Protein AF-A0A0L7LHA9-F1 (afdb_monomer_lite)

Structure (mmCIF, N/CA/C/O backbone):
data_AF-A0A0L7LHA9-F1
#
_entry.id   AF-A0A0L7LHA9-F1
#
loop_
_atom_site.group_PDB
_atom_site.id
_atom_site.type_symbol
_atom_site.label_atom_id
_atom_site.label_alt_id
_atom_site.label_comp_id
_atom_site.label_asym_id
_atom_site.label_entity_id
_atom_site.label_seq_id
_atom_site.pdbx_PDB_ins_code
_atom_site.Cartn_x
_atom_site.Cartn_y
_atom_site.Cartn_z
_atom_site.occupancy
_atom_site.B_iso_or_equiv
_atom_site.auth_seq_id
_atom_site.auth_comp_id
_atom_site.auth_asym_id
_atom_site.auth_atom_id
_atom_site.pdbx_PDB_model_num
ATOM 1 N N . THR A 1 1 ? -2.980 21.676 10.482 1.00 70.31 1 THR A N 1
ATOM 2 C CA . THR A 1 1 ? -2.379 20.400 10.026 1.00 70.31 1 THR A CA 1
ATOM 3 C C . THR A 1 1 ? -0.868 20.471 10.152 1.00 70.31 1 THR A C 1
ATOM 5 O O . THR A 1 1 ? -0.327 21.574 10.151 1.00 70.31 1 THR A O 1
ATOM 8 N N . VAL A 1 2 ? -0.169 19.332 10.214 1.00 76.69 2 VAL A N 1
ATOM 9 C CA . VAL A 1 2 ? 1.309 19.310 10.230 1.00 76.69 2 VAL A CA 1
ATOM 10 C C . VAL A 1 2 ? 1.905 20.124 9.068 1.00 76.69 2 VAL A C 1
ATOM 12 O O . VAL A 1 2 ? 2.871 20.861 9.246 1.00 76.69 2 VAL A O 1
ATOM 15 N N . ALA A 1 3 ? 1.264 20.086 7.895 1.00 74.56 3 ALA A N 1
ATOM 16 C CA . ALA A 1 3 ? 1.671 20.866 6.729 1.00 74.56 3 ALA A CA 1
ATOM 17 C C . ALA A 1 3 ? 1.607 22.391 6.951 1.00 74.56 3 ALA A C 1
ATOM 19 O O . ALA A 1 3 ? 2.454 23.115 6.436 1.00 74.56 3 ALA A O 1
ATOM 20 N N . GLU A 1 4 ? 0.629 22.899 7.703 1.00 79.62 4 GLU A N 1
ATOM 21 C CA . GLU A 1 4 ? 0.517 24.333 8.011 1.00 79.62 4 GLU A CA 1
ATOM 22 C C . GLU A 1 4 ? 1.562 24.784 9.031 1.00 79.62 4 GLU A C 1
ATOM 24 O O . GLU A 1 4 ? 2.158 25.842 8.847 1.00 79.62 4 GLU A O 1
ATOM 29 N N . ALA A 1 5 ? 1.832 23.968 10.053 1.00 79.25 5 ALA A N 1
ATOM 30 C CA . ALA A 1 5 ? 2.883 24.243 11.031 1.00 79.25 5 ALA A CA 1
ATOM 31 C C . ALA A 1 5 ? 4.264 24.307 10.353 1.00 79.25 5 ALA A C 1
ATOM 33 O O . ALA A 1 5 ? 5.008 25.270 10.538 1.00 79.25 5 ALA A O 1
ATOM 34 N N . LEU A 1 6 ? 4.557 23.355 9.455 1.00 78.31 6 LEU A N 1
ATOM 35 C CA . LEU A 1 6 ? 5.779 23.378 8.643 1.00 78.31 6 LEU A CA 1
ATOM 36 C C . LEU A 1 6 ? 5.864 24.623 7.751 1.00 78.31 6 LEU A C 1
ATOM 38 O O . LEU A 1 6 ? 6.922 25.244 7.674 1.00 78.31 6 LEU A O 1
ATOM 42 N N . LYS A 1 7 ? 4.759 25.024 7.103 1.00 82.75 7 LYS A N 1
ATOM 43 C CA . LYS A 1 7 ? 4.713 26.245 6.273 1.00 82.75 7 LYS A CA 1
ATOM 44 C C . LYS A 1 7 ? 4.999 27.518 7.074 1.00 82.75 7 LYS A C 1
ATOM 46 O O . LYS A 1 7 ? 5.525 28.469 6.506 1.00 82.75 7 LYS A O 1
ATOM 51 N N . ARG A 1 8 ? 4.668 27.538 8.367 1.00 86.69 8 ARG A N 1
ATOM 52 C CA . ARG A 1 8 ? 4.936 28.659 9.282 1.00 86.69 8 ARG A CA 1
ATOM 53 C C . ARG A 1 8 ? 6.321 28.595 9.941 1.00 86.69 8 ARG A C 1
ATOM 55 O O . ARG A 1 8 ? 6.641 29.466 10.741 1.00 86.69 8 ARG A O 1
ATOM 62 N N . GLY A 1 9 ? 7.146 27.595 9.611 1.00 79.56 9 GLY A N 1
ATOM 63 C CA . GLY A 1 9 ? 8.455 27.388 10.241 1.00 79.56 9 GLY A CA 1
ATOM 64 C C . GLY A 1 9 ? 8.363 26.938 11.702 1.00 79.56 9 GLY A C 1
ATOM 65 O O . GLY A 1 9 ? 9.347 27.011 12.436 1.00 79.56 9 GLY A O 1
ATOM 66 N N . GLU A 1 10 ? 7.185 26.489 12.139 1.00 84.88 10 GLU A N 1
ATOM 67 C CA . GLU A 1 10 ? 6.964 26.011 13.498 1.00 84.88 10 GLU A CA 1
ATOM 68 C C . GLU A 1 10 ? 7.615 24.637 13.681 1.00 84.88 10 GLU A C 1
ATOM 70 O O . GLU A 1 10 ? 7.633 23.788 12.784 1.00 84.88 10 GLU A O 1
ATOM 75 N N . ARG A 1 11 ? 8.141 24.397 14.884 1.00 77.12 11 ARG A N 1
ATOM 76 C CA . ARG A 1 11 ? 8.678 23.088 15.246 1.00 77.12 11 ARG A CA 1
ATOM 77 C C . ARG A 1 11 ? 7.519 22.105 15.414 1.00 77.12 11 ARG A C 1
ATOM 79 O O . ARG A 1 11 ? 6.712 22.250 16.325 1.00 77.12 11 ARG A O 1
ATOM 86 N N . VAL A 1 12 ? 7.470 21.089 14.561 1.00 79.19 12 VAL A N 1
ATOM 87 C CA . VAL A 1 12 ? 6.485 20.005 14.651 1.00 79.19 12 VAL A CA 1
ATOM 88 C C . VAL A 1 12 ? 6.955 18.981 15.681 1.00 79.19 12 VAL A C 1
ATOM 90 O O . VAL A 1 12 ? 8.079 18.482 15.594 1.00 79.19 12 VAL A O 1
ATOM 93 N N . GLN A 1 13 ? 6.109 18.678 16.663 1.00 79.75 13 GLN A N 1
ATOM 94 C CA . GLN A 1 13 ? 6.332 17.563 17.583 1.00 79.75 13 GLN A CA 1
ATOM 95 C C . GLN A 1 13 ? 5.783 16.265 16.987 1.00 79.75 13 GLN A C 1
ATOM 97 O O . GLN A 1 13 ? 4.857 16.289 16.181 1.00 79.75 13 GLN A O 1
ATOM 102 N N . ALA A 1 14 ? 6.372 15.132 17.371 1.00 81.06 14 ALA A N 1
ATOM 103 C CA . ALA A 1 14 ? 5.857 13.830 16.974 1.00 81.06 14 ALA A CA 1
ATOM 104 C C . ALA A 1 14 ? 4.455 13.619 17.568 1.00 81.06 14 ALA A C 1
ATOM 106 O O . ALA A 1 14 ? 4.251 13.823 18.763 1.00 81.06 14 ALA A O 1
ATOM 107 N N . GLU A 1 15 ? 3.510 13.208 16.728 1.00 84.38 15 GLU A N 1
ATOM 108 C CA . GLU A 1 15 ? 2.148 12.866 17.135 1.00 84.38 15 GLU A CA 1
ATOM 109 C C . GLU A 1 15 ? 2.048 11.354 17.389 1.00 84.38 15 GLU A C 1
ATOM 111 O O . GLU A 1 15 ? 2.655 10.554 16.674 1.00 84.38 15 GLU A O 1
ATOM 116 N N . SER A 1 16 ? 1.284 10.967 18.412 1.00 85.69 16 SER A N 1
ATOM 117 C CA . SER A 1 16 ? 0.964 9.570 18.718 1.00 85.69 16 SER A CA 1
ATOM 118 C C . SER A 1 16 ? -0.508 9.317 18.435 1.00 85.69 16 SER A C 1
ATOM 120 O O . SER A 1 16 ? -1.353 10.156 18.742 1.00 85.69 16 SER A O 1
ATOM 122 N N . PHE A 1 17 ? -0.808 8.148 17.879 1.00 87.06 17 PHE A N 1
ATOM 123 C CA . PHE A 1 17 ? -2.166 7.729 17.560 1.00 87.06 17 PHE A CA 1
ATOM 124 C C . PHE A 1 17 ? -2.446 6.380 18.215 1.00 87.06 17 PHE A C 1
ATOM 126 O O . PHE A 1 17 ? -1.720 5.416 17.976 1.00 87.06 17 PHE A O 1
ATOM 133 N N . ASP A 1 18 ? -3.521 6.305 18.998 1.00 85.06 18 ASP A N 1
ATOM 134 C CA . ASP A 1 18 ? -3.868 5.092 19.751 1.00 85.06 18 ASP A CA 1
ATOM 135 C C . ASP A 1 18 ? -4.389 3.965 18.848 1.00 85.06 18 ASP A C 1
ATOM 137 O O . ASP A 1 18 ? -4.222 2.782 19.142 1.00 85.06 18 ASP A O 1
ATOM 141 N N . CYS A 1 19 ? -5.029 4.321 17.732 1.00 85.00 19 CYS A N 1
ATOM 142 C CA . CYS A 1 19 ? -5.591 3.365 16.790 1.00 85.00 19 CYS A CA 1
ATOM 143 C C . CYS A 1 19 ? -5.347 3.825 15.353 1.00 85.00 19 CYS A C 1
ATOM 145 O O . CYS A 1 19 ? -5.851 4.862 14.926 1.00 85.00 19 CYS A O 1
ATOM 147 N N . VAL A 1 20 ? -4.581 3.033 14.602 1.00 86.81 20 VAL A N 1
ATOM 148 C CA . VAL A 1 20 ? -4.298 3.267 13.182 1.00 86.81 20 VAL A CA 1
ATOM 149 C C . VAL A 1 20 ? -4.386 1.961 12.405 1.00 86.81 20 VAL A C 1
ATOM 151 O O . VAL A 1 20 ? -4.026 0.897 12.909 1.00 86.81 20 VAL A O 1
ATOM 154 N N . THR A 1 21 ? -4.841 2.046 11.157 1.00 87.88 21 THR A N 1
ATOM 155 C CA . THR A 1 21 ? -4.741 0.954 10.182 1.00 87.88 21 THR A CA 1
ATOM 156 C C . THR A 1 21 ? -3.780 1.386 9.087 1.00 87.88 21 THR A C 1
ATOM 158 O O . THR A 1 21 ? -3.930 2.468 8.526 1.00 87.88 21 THR A O 1
ATOM 161 N N . ILE A 1 22 ? -2.785 0.549 8.800 1.00 88.50 22 ILE A N 1
ATOM 162 C CA . ILE A 1 22 ? -1.761 0.813 7.787 1.00 88.50 22 ILE A CA 1
ATOM 163 C C . ILE A 1 22 ? -1.940 -0.186 6.652 1.00 88.50 22 ILE A C 1
ATOM 165 O O . ILE A 1 22 ? -2.100 -1.382 6.895 1.00 88.50 22 ILE A O 1
ATOM 169 N N . TYR A 1 23 ? -1.893 0.316 5.422 1.00 88.31 23 TYR A N 1
ATOM 170 C CA . TYR A 1 23 ? -1.950 -0.481 4.205 1.00 88.31 23 TYR A CA 1
ATOM 171 C C . TYR A 1 23 ? -0.653 -0.299 3.415 1.00 88.31 23 TYR A C 1
ATOM 173 O O . TYR A 1 23 ? -0.287 0.827 3.078 1.00 88.31 23 TYR A O 1
ATOM 181 N N . PHE A 1 24 ? 0.025 -1.410 3.130 1.00 88.88 24 PHE A N 1
ATOM 182 C CA . PHE A 1 24 ? 1.154 -1.468 2.207 1.00 88.88 24 PHE A CA 1
ATOM 183 C C . PHE A 1 24 ? 0.767 -2.289 0.977 1.00 88.88 24 PHE A C 1
ATOM 185 O O . PHE A 1 24 ? 0.036 -3.275 1.081 1.00 88.88 24 PHE A O 1
ATOM 192 N N . SER A 1 25 ? 1.278 -1.874 -0.177 1.00 88.69 25 SER A N 1
ATOM 193 C CA . SER A 1 25 ? 1.071 -2.534 -1.462 1.00 88.69 25 SER A CA 1
ATOM 194 C C . SER A 1 25 ? 2.350 -2.475 -2.285 1.00 88.69 25 SER A C 1
ATOM 196 O O . SER A 1 25 ? 2.958 -1.407 -2.366 1.00 88.69 25 SER A O 1
ATOM 198 N N . ASP A 1 26 ? 2.687 -3.578 -2.945 1.00 89.75 26 ASP A N 1
ATOM 199 C CA . ASP A 1 26 ? 3.778 -3.657 -3.915 1.00 89.75 26 ASP A CA 1
ATOM 200 C C . ASP A 1 26 ? 3.269 -4.108 -5.291 1.00 89.75 26 ASP A C 1
ATOM 202 O O . ASP A 1 26 ? 2.234 -4.775 -5.422 1.00 89.75 26 ASP A O 1
ATOM 206 N N . ILE A 1 27 ? 3.999 -3.719 -6.335 1.00 89.25 27 ILE A N 1
ATOM 207 C CA . ILE A 1 27 ? 3.718 -4.086 -7.719 1.00 89.25 27 ILE A CA 1
ATOM 208 C C . ILE A 1 27 ? 4.527 -5.341 -8.048 1.00 89.25 27 ILE A C 1
ATOM 210 O O . ILE A 1 27 ? 5.719 -5.292 -8.364 1.00 89.25 27 ILE A O 1
ATOM 214 N N . VAL A 1 28 ? 3.845 -6.486 -8.039 1.00 89.75 28 VAL A N 1
ATOM 215 C CA . VAL A 1 28 ? 4.459 -7.778 -8.365 1.00 89.75 28 VAL A CA 1
ATOM 216 C C . VAL A 1 28 ? 5.118 -7.724 -9.746 1.00 89.75 28 VAL A C 1
ATOM 218 O O . VAL A 1 28 ? 4.465 -7.497 -10.763 1.00 89.75 28 VAL A O 1
ATOM 221 N N . GLY A 1 29 ? 6.428 -7.973 -9.786 1.00 90.12 29 GLY A N 1
ATOM 222 C CA . GLY A 1 29 ? 7.198 -8.008 -11.030 1.00 90.12 29 GLY A CA 1
ATOM 223 C C . GLY A 1 29 ? 7.639 -6.640 -11.555 1.00 90.12 29 GLY A C 1
ATOM 224 O O . GLY A 1 29 ? 8.127 -6.574 -12.687 1.00 90.12 29 GLY A O 1
ATOM 225 N N . PHE A 1 30 ? 7.539 -5.572 -10.756 1.00 92.50 30 PHE A N 1
ATOM 226 C CA . PHE A 1 30 ? 7.977 -4.229 -11.150 1.00 92.50 30 PHE A CA 1
ATOM 227 C C . PHE A 1 30 ? 9.413 -4.191 -11.687 1.00 92.50 30 PHE A C 1
ATOM 229 O O . PHE A 1 30 ? 9.662 -3.556 -12.705 1.00 92.50 30 PHE A O 1
ATOM 236 N N . THR A 1 31 ? 10.352 -4.939 -11.095 1.00 92.31 31 THR A N 1
ATOM 237 C CA . THR A 1 31 ? 11.737 -5.029 -11.596 1.00 92.31 31 THR A CA 1
ATOM 238 C C . THR A 1 31 ? 11.803 -5.501 -13.049 1.00 92.31 31 THR A C 1
ATOM 240 O O . THR A 1 31 ? 12.564 -4.959 -13.846 1.00 92.31 31 THR A O 1
ATOM 243 N N . LYS A 1 32 ? 10.986 -6.494 -13.420 1.00 92.50 32 LYS A N 1
ATOM 244 C CA . LYS A 1 32 ? 10.929 -7.011 -14.793 1.00 92.50 32 LYS A CA 1
ATOM 245 C C . LYS A 1 32 ? 10.263 -6.006 -15.730 1.00 92.50 32 LYS A C 1
ATOM 247 O O . LYS A 1 32 ? 10.730 -5.821 -16.852 1.00 92.50 32 LYS A O 1
ATOM 252 N N . LEU A 1 33 ? 9.197 -5.354 -15.270 1.00 92.50 33 LEU A N 1
ATOM 253 C CA . LEU A 1 33 ? 8.524 -4.291 -16.014 1.00 92.50 33 LEU A CA 1
ATOM 254 C C . LEU A 1 33 ? 9.504 -3.147 -16.304 1.00 92.50 33 LEU A C 1
ATOM 256 O O . LEU A 1 33 ? 9.670 -2.765 -17.457 1.00 92.50 33 LEU A O 1
ATOM 260 N N . ALA A 1 34 ? 10.238 -2.679 -15.298 1.00 94.19 34 ALA A N 1
ATOM 261 C CA . ALA A 1 34 ? 11.232 -1.623 -15.449 1.00 94.19 34 ALA A CA 1
ATOM 262 C C . ALA A 1 34 ? 12.407 -2.029 -16.354 1.00 94.19 34 ALA A C 1
ATOM 264 O O . ALA A 1 34 ? 12.898 -1.208 -17.119 1.00 94.19 34 ALA A O 1
ATOM 265 N N . ALA A 1 35 ? 12.831 -3.295 -16.318 1.00 95.38 35 ALA A N 1
ATOM 266 C CA . ALA A 1 35 ? 13.911 -3.796 -17.170 1.00 95.38 35 ALA A CA 1
ATOM 267 C C . ALA A 1 35 ? 13.521 -3.946 -18.654 1.00 95.38 35 ALA A C 1
ATOM 269 O O . ALA A 1 35 ? 14.399 -4.038 -19.507 1.00 95.38 35 ALA A O 1
ATOM 270 N N . THR A 1 36 ? 12.223 -4.013 -18.965 1.00 96.06 36 THR A N 1
ATOM 271 C CA . THR A 1 36 ? 11.712 -4.262 -20.327 1.00 96.06 36 THR A CA 1
ATOM 272 C C . THR A 1 36 ? 11.104 -3.028 -20.995 1.00 96.06 36 THR A C 1
ATOM 274 O O . THR A 1 36 ? 10.784 -3.086 -22.179 1.00 96.06 36 THR A O 1
ATOM 277 N N . ASN A 1 37 ? 10.968 -1.916 -20.269 1.00 94.88 37 ASN A N 1
ATOM 278 C CA . ASN A 1 37 ? 10.359 -0.677 -20.751 1.00 94.88 37 ASN A CA 1
ATOM 279 C C . ASN A 1 37 ? 11.346 0.490 -20.676 1.00 94.88 37 ASN A C 1
ATOM 281 O O . ASN A 1 37 ? 12.291 0.484 -19.886 1.00 94.88 37 ASN A O 1
ATOM 285 N N . THR A 1 38 ? 11.115 1.522 -21.485 1.00 97.06 38 THR A N 1
ATOM 286 C CA . THR A 1 38 ? 11.896 2.761 -21.374 1.00 97.06 38 THR A CA 1
ATOM 287 C C . THR A 1 38 ? 11.547 3.505 -20.080 1.00 97.06 38 THR A C 1
ATOM 289 O O . THR A 1 38 ? 10.415 3.401 -19.602 1.00 97.06 38 THR A O 1
ATOM 292 N N . PRO A 1 39 ? 12.464 4.317 -19.520 1.00 96.00 39 PRO A N 1
ATOM 293 C CA . PRO A 1 39 ? 12.182 5.085 -18.307 1.00 96.00 39 PRO A CA 1
ATOM 294 C C . PRO A 1 39 ? 10.909 5.937 -18.392 1.00 96.00 39 PRO A C 1
ATOM 296 O O . PRO A 1 39 ? 10.172 6.018 -17.416 1.00 96.00 39 PRO A O 1
ATOM 299 N N . MET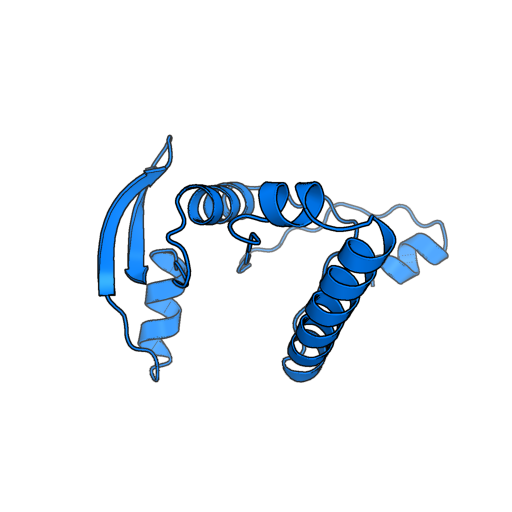 A 1 40 ? 10.615 6.529 -19.555 1.00 95.56 40 MET A N 1
ATOM 300 C CA . MET A 1 40 ? 9.398 7.329 -19.749 1.00 95.56 40 MET A CA 1
ATOM 301 C C . MET A 1 40 ? 8.128 6.480 -19.699 1.00 95.56 40 MET A C 1
ATOM 303 O O . MET A 1 40 ? 7.195 6.845 -18.996 1.00 95.56 40 MET A O 1
ATOM 307 N N . GLN A 1 41 ? 8.122 5.306 -20.332 1.00 96.00 41 GLN A N 1
ATOM 308 C CA . GLN A 1 41 ? 6.984 4.381 -20.256 1.00 96.00 41 GLN A CA 1
ATOM 309 C C . GLN A 1 41 ? 6.745 3.882 -18.827 1.00 96.00 41 GLN A C 1
ATOM 311 O O . GLN A 1 41 ? 5.604 3.771 -18.391 1.00 96.00 41 GLN A O 1
ATOM 316 N N . VAL A 1 42 ? 7.811 3.606 -18.066 1.00 95.25 42 VAL A N 1
ATOM 317 C CA . VAL A 1 42 ? 7.681 3.230 -16.647 1.00 95.25 42 VAL A CA 1
ATOM 318 C C . VAL A 1 42 ? 7.055 4.371 -15.843 1.00 95.25 42 VAL A C 1
ATOM 320 O O . VAL A 1 42 ? 6.181 4.122 -15.015 1.00 95.25 42 VAL A O 1
ATOM 323 N N . VAL A 1 43 ? 7.476 5.615 -16.091 1.00 93.94 43 VAL A N 1
ATOM 324 C CA . VAL A 1 43 ? 6.906 6.802 -15.436 1.00 93.94 43 VAL A CA 1
ATOM 325 C C . VAL A 1 43 ? 5.429 6.970 -15.782 1.00 93.94 43 VAL A C 1
ATOM 327 O O . VAL A 1 43 ? 4.642 7.213 -14.874 1.00 93.94 43 VAL A O 1
ATOM 330 N N . GLU A 1 44 ? 5.039 6.797 -17.044 1.00 93.81 44 GLU A N 1
ATOM 331 C CA . GLU A 1 44 ? 3.634 6.858 -17.472 1.00 93.81 44 GLU A CA 1
ATOM 332 C C . GLU A 1 44 ? 2.784 5.796 -16.761 1.00 93.81 44 GLU A C 1
ATOM 334 O O . GLU A 1 44 ? 1.786 6.136 -16.130 1.00 93.81 44 GLU A O 1
ATOM 339 N N . ILE A 1 45 ? 3.238 4.536 -16.744 1.00 92.12 45 ILE A N 1
ATOM 340 C CA . ILE A 1 45 ? 2.544 3.433 -16.055 1.00 92.12 45 ILE A CA 1
ATOM 341 C C . ILE A 1 45 ? 2.353 3.741 -14.566 1.00 92.12 45 ILE A C 1
ATOM 343 O O . ILE A 1 45 ? 1.271 3.534 -14.011 1.00 92.12 45 ILE A O 1
ATOM 347 N N . LEU A 1 46 ? 3.406 4.224 -13.900 1.00 92.88 46 LEU A N 1
ATOM 348 C CA . LEU A 1 46 ? 3.326 4.589 -12.488 1.00 92.88 46 LEU A CA 1
ATOM 349 C C . LEU A 1 46 ? 2.393 5.779 -12.272 1.00 92.88 46 LEU A C 1
ATOM 351 O O . LEU A 1 46 ? 1.611 5.768 -11.324 1.00 92.88 46 LEU A O 1
ATOM 355 N N . ASN A 1 47 ? 2.457 6.792 -13.133 1.00 92.19 47 ASN A N 1
ATOM 356 C CA . ASN A 1 47 ? 1.614 7.972 -13.022 1.00 92.19 47 ASN A CA 1
ATOM 357 C C . ASN A 1 47 ? 0.131 7.609 -13.155 1.00 92.19 47 ASN A C 1
ATOM 359 O O . ASN A 1 47 ? -0.673 8.048 -12.332 1.00 92.19 47 ASN A O 1
ATOM 363 N N . ASP A 1 48 ? -0.223 6.755 -14.113 1.00 92.75 48 ASP A N 1
ATOM 364 C CA . ASP A 1 48 ? -1.598 6.290 -14.313 1.00 92.75 48 ASP A CA 1
ATOM 365 C C . ASP A 1 48 ? -2.100 5.478 -13.112 1.00 92.75 48 ASP A C 1
ATOM 367 O O . ASP A 1 48 ? -3.199 5.718 -12.598 1.00 92.75 48 ASP A O 1
ATOM 371 N N . LEU A 1 49 ? -1.265 4.564 -12.604 1.00 90.88 49 LEU A N 1
ATOM 372 C CA . LEU A 1 49 ? -1.574 3.774 -11.415 1.00 90.88 49 LEU A CA 1
ATOM 373 C C . LEU A 1 49 ? -1.807 4.668 -10.190 1.00 90.88 49 LEU A C 1
ATOM 375 O O . LEU A 1 49 ? -2.836 4.551 -9.523 1.00 90.88 49 LEU A O 1
ATOM 379 N N . TYR A 1 50 ? -0.868 5.567 -9.889 1.00 89.38 50 TYR A N 1
ATOM 380 C CA . TYR A 1 50 ? -0.984 6.446 -8.727 1.00 89.38 50 TYR A CA 1
ATOM 381 C C . TYR A 1 50 ? -2.128 7.447 -8.870 1.00 89.38 50 TYR A C 1
ATOM 383 O O . TYR A 1 50 ? -2.764 7.752 -7.867 1.00 89.38 50 TYR A O 1
ATOM 391 N N . THR A 1 51 ? -2.442 7.900 -10.084 1.00 91.00 51 THR A N 1
ATOM 392 C CA . THR A 1 51 ? -3.604 8.762 -10.342 1.00 91.00 51 THR A CA 1
ATOM 393 C C . THR A 1 51 ? -4.910 8.033 -10.029 1.00 91.00 51 THR A C 1
ATOM 395 O O . THR A 1 51 ? -5.785 8.589 -9.363 1.00 91.00 51 THR A O 1
ATOM 398 N N . CYS A 1 52 ? -5.034 6.765 -10.436 1.00 89.44 52 CYS A N 1
ATOM 399 C CA . CYS A 1 52 ? -6.179 5.928 -10.075 1.00 89.44 52 CYS A CA 1
ATOM 400 C C . CYS A 1 52 ? -6.290 5.749 -8.549 1.00 89.44 52 CYS A C 1
ATOM 402 O O . CYS A 1 52 ? -7.357 5.964 -7.968 1.00 89.44 52 CYS A O 1
ATOM 404 N N . CYS A 1 53 ? -5.178 5.436 -7.878 1.00 87.75 53 CYS A N 1
ATOM 405 C CA . CYS A 1 53 ? -5.136 5.339 -6.419 1.00 87.75 53 CYS A CA 1
ATOM 406 C C . CYS A 1 53 ? -5.539 6.656 -5.741 1.00 87.75 53 CYS A C 1
ATOM 408 O O . CYS A 1 53 ? -6.326 6.640 -4.798 1.00 87.75 53 CYS A O 1
ATOM 410 N N . ASP A 1 54 ? -5.048 7.794 -6.228 1.00 87.62 54 ASP A N 1
ATOM 411 C CA . ASP A 1 54 ? -5.341 9.113 -5.661 1.00 87.62 54 ASP A CA 1
ATOM 412 C C . ASP A 1 54 ? -6.827 9.469 -5.790 1.00 87.62 54 ASP A C 1
ATOM 414 O O . ASP A 1 54 ? -7.404 10.036 -4.858 1.00 87.62 54 ASP A O 1
ATOM 418 N N . ALA A 1 55 ? -7.481 9.059 -6.881 1.00 89.06 55 ALA A N 1
ATOM 419 C CA . ALA A 1 55 ? -8.927 9.199 -7.037 1.00 89.06 55 ALA A CA 1
ATOM 420 C C . ALA A 1 55 ? -9.707 8.390 -5.983 1.00 89.06 55 ALA A C 1
ATOM 422 O O . ALA A 1 55 ? -10.640 8.912 -5.370 1.00 89.06 55 ALA A O 1
ATOM 423 N N . ILE A 1 56 ? -9.299 7.144 -5.722 1.00 88.00 56 ILE A N 1
ATOM 424 C CA . ILE A 1 56 ? -9.916 6.281 -4.699 1.00 88.00 56 ILE A CA 1
ATOM 425 C C . ILE A 1 56 ? -9.697 6.862 -3.296 1.00 88.00 56 ILE A C 1
ATOM 427 O O . ILE A 1 56 ? -10.636 6.959 -2.506 1.00 88.00 56 ILE A O 1
ATOM 431 N N . ILE A 1 57 ? -8.466 7.273 -2.992 1.00 86.50 57 ILE A N 1
ATOM 432 C CA . ILE A 1 57 ? -8.083 7.864 -1.703 1.00 86.50 57 ILE A CA 1
ATOM 433 C C . ILE A 1 57 ? -8.906 9.127 -1.427 1.00 86.50 57 ILE A C 1
ATOM 435 O O . ILE A 1 57 ? -9.450 9.273 -0.331 1.00 86.50 57 ILE A O 1
ATOM 439 N N . SER A 1 58 ? -9.042 9.997 -2.432 1.00 85.69 58 SER A N 1
ATOM 440 C CA . SER A 1 58 ? -9.862 11.209 -2.361 1.00 85.69 58 SER A CA 1
ATOM 441 C C . SER A 1 58 ? -11.336 10.883 -2.101 1.00 85.69 58 SER A C 1
ATOM 443 O O . SER A 1 58 ? -11.951 11.469 -1.211 1.00 85.69 58 SER A O 1
ATOM 445 N N . TYR A 1 59 ? -11.890 9.895 -2.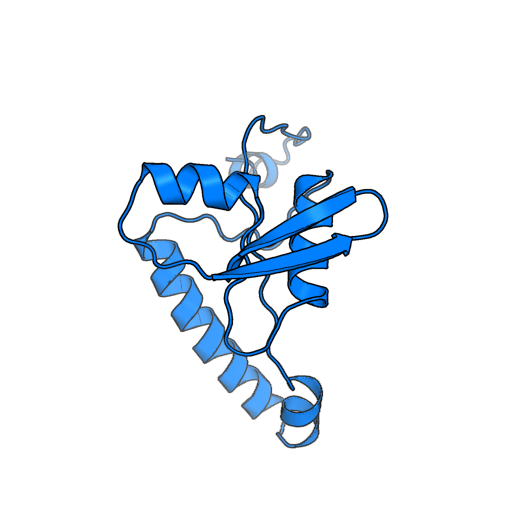812 1.00 86.94 59 TYR A N 1
ATOM 446 C CA . TYR A 1 59 ? -13.290 9.493 -2.662 1.00 86.94 59 TYR A CA 1
ATOM 447 C C . TYR A 1 59 ? -13.617 8.959 -1.257 1.00 86.94 59 TYR A C 1
ATOM 449 O O . TYR A 1 59 ? -14.652 9.306 -0.691 1.00 86.94 59 TYR A O 1
ATOM 457 N N . TYR A 1 60 ? -12.733 8.147 -0.670 1.00 84.81 60 TYR A N 1
ATOM 458 C CA . TYR A 1 60 ? -12.942 7.558 0.661 1.00 84.81 60 TYR A CA 1
ATOM 459 C C . TYR A 1 60 ? -12.384 8.404 1.818 1.00 84.81 60 TYR A C 1
ATOM 461 O O . TYR A 1 60 ? -12.386 7.942 2.959 1.00 84.81 60 TYR A O 1
ATOM 469 N N . ASN A 1 61 ? -11.910 9.628 1.549 1.00 79.19 61 ASN A N 1
ATOM 470 C CA . ASN A 1 61 ? -11.278 10.512 2.536 1.00 79.19 61 ASN A CA 1
ATOM 471 C C . ASN A 1 61 ? -10.148 9.818 3.331 1.00 79.19 61 ASN A C 1
ATOM 473 O O . ASN A 1 61 ? -9.988 10.008 4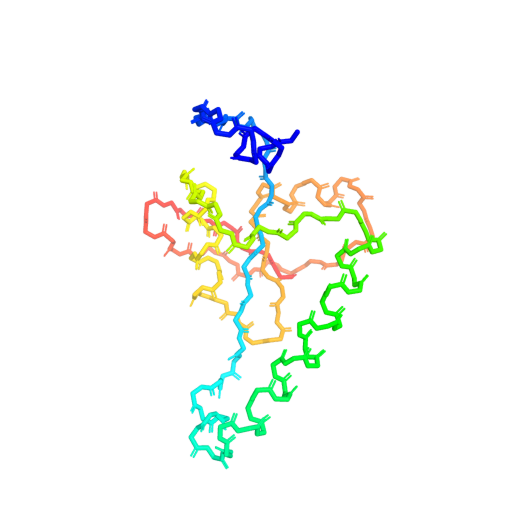.539 1.00 79.19 61 ASN A O 1
ATOM 477 N N . VAL A 1 62 ? -9.376 8.971 2.646 1.00 79.19 62 VAL A N 1
ATOM 478 C CA . VAL A 1 62 ? -8.197 8.304 3.211 1.00 79.19 62 VAL A CA 1
ATOM 479 C C . VAL A 1 62 ? -6.999 9.243 3.068 1.00 79.19 62 VAL A C 1
ATOM 481 O O . VAL A 1 62 ? -6.909 10.025 2.126 1.00 79.19 62 VAL A O 1
ATOM 484 N N . TYR A 1 63 ? -6.054 9.193 4.004 1.00 71.81 63 TYR A N 1
ATOM 485 C CA . TYR A 1 63 ? -4.878 10.057 3.955 1.00 71.81 63 TYR A CA 1
ATOM 486 C C . TYR A 1 63 ? -3.691 9.359 3.267 1.00 71.81 63 TYR A C 1
ATOM 488 O O . TYR A 1 63 ? -3.193 8.344 3.752 1.00 71.81 63 TYR A O 1
ATOM 496 N N . LYS A 1 64 ? -3.181 9.934 2.167 1.00 72.19 64 LYS A N 1
ATOM 497 C CA . LYS A 1 64 ? -1.896 9.550 1.548 1.00 72.19 64 LYS A CA 1
ATOM 498 C C . LYS A 1 64 ? -0.760 10.302 2.247 1.00 72.19 64 LYS A C 1
ATOM 500 O O . LYS A 1 64 ? -0.743 11.529 2.216 1.00 72.19 64 LYS A O 1
ATOM 505 N N . MET A 1 65 ? 0.197 9.600 2.866 1.00 66.06 65 MET A N 1
ATOM 506 C CA . MET A 1 65 ? 1.355 10.210 3.551 1.00 66.06 65 MET A CA 1
ATOM 507 C C . MET A 1 65 ? 2.597 10.240 2.647 1.00 66.06 65 MET A C 1
ATOM 509 O O . MET A 1 65 ? 3.329 9.257 2.610 1.00 66.06 65 MET A O 1
ATOM 513 N N . PRO A 1 66 ? 2.912 11.345 1.946 1.00 56.69 66 PRO A N 1
ATOM 514 C CA . PRO A 1 66 ? 4.053 11.339 1.037 1.00 56.69 66 PRO A CA 1
ATOM 515 C C . PRO A 1 66 ? 5.420 11.414 1.738 1.00 56.69 66 PRO A C 1
ATOM 517 O O . PRO A 1 66 ? 6.409 11.063 1.105 1.00 56.69 66 PRO A O 1
ATOM 520 N N . ARG A 1 67 ? 5.528 11.904 2.990 1.00 60.16 67 ARG A N 1
ATOM 521 C CA . ARG A 1 67 ? 6.837 12.262 3.597 1.00 60.16 67 ARG A CA 1
ATOM 522 C C . ARG A 1 67 ? 6.939 12.195 5.136 1.00 60.16 67 ARG A C 1
ATOM 524 O O . ARG A 1 67 ? 7.832 12.819 5.700 1.00 60.16 67 ARG A O 1
ATOM 531 N N . TYR A 1 68 ? 6.060 11.474 5.831 1.00 65.69 68 TYR A N 1
ATOM 532 C CA . TYR A 1 68 ? 6.162 11.325 7.291 1.00 65.69 68 TYR A CA 1
ATOM 533 C C . TYR A 1 68 ? 6.767 9.973 7.657 1.00 65.69 68 TYR A C 1
ATOM 535 O O . TYR A 1 68 ? 6.333 8.940 7.150 1.00 65.69 68 TYR A O 1
ATOM 543 N N . CYS A 1 69 ? 7.756 9.977 8.548 1.00 73.19 69 CYS A N 1
ATOM 544 C CA . CYS A 1 69 ? 8.287 8.746 9.115 1.00 73.19 69 CYS A CA 1
ATOM 545 C C . CYS A 1 69 ? 7.307 8.231 10.174 1.00 73.19 69 CYS A C 1
ATOM 547 O O . CYS A 1 69 ? 7.216 8.797 11.263 1.00 73.19 69 CYS A O 1
ATOM 549 N N . LEU A 1 70 ? 6.563 7.176 9.843 1.00 78.69 70 LEU A N 1
ATOM 550 C CA . LEU A 1 70 ? 5.768 6.434 10.815 1.00 78.69 70 LEU A CA 1
ATOM 551 C C . LEU A 1 70 ? 6.662 5.401 11.499 1.00 78.69 70 LEU A C 1
ATOM 553 O O . LEU A 1 70 ? 7.404 4.674 10.839 1.00 78.69 70 LEU A O 1
ATOM 557 N N . PHE A 1 71 ? 6.556 5.312 12.819 1.00 82.31 71 PHE A N 1
ATOM 558 C CA . PHE A 1 71 ? 7.275 4.333 13.625 1.00 82.31 71 PHE A CA 1
ATOM 559 C C . PHE A 1 71 ? 6.285 3.569 14.498 1.00 82.31 71 PHE A C 1
ATOM 561 O O . PHE A 1 71 ? 5.267 4.118 14.915 1.00 82.31 71 PHE A O 1
ATOM 568 N N . GLY A 1 72 ? 6.594 2.306 14.778 1.00 84.88 72 GLY A N 1
ATOM 569 C CA . GLY A 1 72 ? 5.817 1.471 15.688 1.00 84.88 72 GLY A CA 1
ATOM 570 C C . GLY A 1 72 ? 5.504 0.089 15.128 1.00 84.88 72 GLY A C 1
ATOM 571 O O . GLY A 1 72 ? 5.713 -0.206 13.947 1.00 84.88 72 GLY A O 1
ATOM 572 N N . ASP A 1 73 ? 4.972 -0.765 15.996 1.00 86.19 73 ASP A N 1
ATOM 573 C CA . ASP A 1 73 ? 4.742 -2.179 15.691 1.00 86.19 73 ASP A CA 1
ATOM 574 C C . ASP A 1 73 ? 3.691 -2.391 14.603 1.00 86.19 73 ASP A C 1
ATOM 576 O O . ASP A 1 73 ? 3.806 -3.324 13.807 1.00 86.19 73 ASP A O 1
ATOM 580 N N . THR A 1 74 ? 2.713 -1.488 14.489 1.00 87.25 74 THR A N 1
ATOM 581 C CA . THR A 1 74 ? 1.714 -1.528 13.413 1.00 87.25 74 THR A CA 1
ATOM 582 C C . THR A 1 74 ? 2.357 -1.337 12.038 1.00 87.25 74 THR A C 1
ATOM 584 O O . THR A 1 74 ? 2.002 -2.050 11.099 1.00 87.25 74 THR A O 1
ATOM 587 N N . VAL A 1 75 ? 3.343 -0.436 11.916 1.00 88.12 75 VAL A N 1
ATOM 588 C CA . VAL A 1 75 ? 4.093 -0.209 10.664 1.00 88.12 75 VAL A CA 1
ATOM 589 C C . VAL A 1 75 ? 4.889 -1.463 10.313 1.00 88.12 75 VAL A C 1
ATOM 591 O O . VAL A 1 75 ? 4.799 -1.966 9.194 1.00 88.12 75 VAL A O 1
ATOM 594 N N . ASN A 1 76 ? 5.613 -2.008 11.294 1.00 86.56 76 ASN A N 1
ATOM 595 C CA . ASN A 1 76 ? 6.420 -3.217 11.129 1.00 86.56 76 ASN A CA 1
ATOM 596 C C . ASN A 1 76 ? 5.568 -4.431 10.741 1.00 86.56 76 ASN A C 1
ATOM 598 O O . ASN A 1 76 ? 5.965 -5.223 9.887 1.00 86.56 76 ASN A O 1
ATOM 602 N N . THR A 1 77 ? 4.393 -4.576 11.350 1.00 85.44 77 THR A N 1
ATOM 603 C CA . THR A 1 77 ? 3.445 -5.651 11.043 1.00 85.44 77 THR A CA 1
ATOM 604 C C . THR A 1 77 ? 2.933 -5.529 9.614 1.00 85.44 77 THR A C 1
ATOM 606 O O . THR A 1 77 ? 3.001 -6.499 8.859 1.00 85.44 77 THR A O 1
ATOM 609 N N . ALA A 1 78 ? 2.481 -4.337 9.215 1.00 87.12 78 ALA A N 1
ATOM 610 C CA . ALA A 1 78 ? 1.950 -4.103 7.878 1.00 87.12 78 ALA A CA 1
ATOM 611 C C . ALA A 1 78 ? 3.018 -4.326 6.790 1.00 87.12 78 ALA A C 1
ATOM 613 O O . ALA A 1 78 ? 2.746 -5.008 5.804 1.00 87.12 78 ALA A O 1
ATOM 614 N N . ALA A 1 79 ? 4.248 -3.836 6.991 1.00 87.12 79 ALA A N 1
ATOM 615 C CA . ALA A 1 79 ? 5.346 -4.027 6.038 1.00 87.12 79 ALA A CA 1
ATOM 616 C C . ALA A 1 79 ? 5.695 -5.512 5.839 1.00 87.12 79 ALA A C 1
ATOM 618 O O . ALA A 1 79 ? 6.038 -5.954 4.749 1.00 87.12 79 ALA A O 1
ATOM 619 N N . ARG A 1 80 ? 5.582 -6.327 6.891 1.00 84.56 80 ARG A N 1
ATOM 620 C CA . ARG A 1 80 ? 5.861 -7.768 6.795 1.00 84.56 80 ARG A CA 1
ATOM 621 C C . ARG A 1 80 ? 4.707 -8.572 6.213 1.00 84.56 80 ARG A C 1
ATOM 623 O O . ARG A 1 80 ? 4.916 -9.623 5.608 1.00 84.56 80 ARG A O 1
ATOM 630 N N . MET A 1 81 ? 3.484 -8.105 6.417 1.00 86.38 81 MET A N 1
ATOM 631 C CA . MET A 1 81 ? 2.326 -8.668 5.737 1.00 86.38 81 MET A CA 1
ATOM 632 C C . MET A 1 81 ? 2.394 -8.448 4.227 1.00 86.38 81 MET A C 1
ATOM 634 O O . MET A 1 81 ? 2.017 -9.351 3.482 1.00 86.38 81 MET A O 1
ATOM 638 N N . GLU A 1 82 ? 2.902 -7.290 3.798 1.00 89.12 82 GLU A N 1
ATOM 639 C CA . GLU A 1 82 ? 3.188 -6.996 2.393 1.00 89.12 82 GLU A CA 1
ATOM 640 C C . GLU A 1 82 ? 4.304 -7.902 1.858 1.00 89.12 82 GLU A C 1
ATOM 642 O O . GLU A 1 82 ? 4.068 -8.630 0.897 1.00 89.12 82 GLU A O 1
ATOM 647 N N . SER A 1 83 ? 5.453 -7.984 2.537 1.00 86.88 83 SER A N 1
ATOM 648 C CA . SER A 1 83 ? 6.588 -8.779 2.039 1.00 86.88 83 SER A CA 1
ATOM 649 C C . SER A 1 83 ? 6.351 -10.293 2.018 1.00 86.88 83 SER A C 1
ATOM 651 O O . SER A 1 83 ? 6.964 -11.018 1.236 1.00 86.88 83 SER A O 1
ATOM 653 N N . SER A 1 84 ? 5.446 -10.790 2.865 1.00 85.88 84 SER A N 1
ATOM 654 C CA . SER A 1 84 ? 4.958 -12.176 2.828 1.00 85.88 84 SER A CA 1
ATOM 655 C C . SER A 1 84 ? 3.655 -12.325 2.035 1.00 85.88 84 SER A C 1
ATOM 657 O O . SER A 1 84 ? 2.987 -13.357 2.145 1.00 85.88 84 SER A O 1
ATOM 659 N N . GLY A 1 85 ? 3.270 -11.300 1.276 1.00 84.06 85 GLY A N 1
ATOM 660 C CA . GLY A 1 85 ? 2.066 -11.215 0.463 1.00 84.06 85 GLY A CA 1
ATOM 661 C C . GLY A 1 85 ? 1.981 -12.284 -0.622 1.00 84.06 85 GLY A C 1
ATOM 662 O O . GLY A 1 85 ? 2.987 -12.788 -1.114 1.00 84.06 85 GLY A O 1
ATOM 663 N N . GLU A 1 86 ? 0.758 -12.639 -1.003 1.00 86.25 86 GLU A N 1
ATOM 664 C CA . GLU A 1 86 ? 0.505 -13.441 -2.195 1.00 86.25 86 GLU A CA 1
ATOM 665 C C . GLU A 1 86 ? 0.004 -12.510 -3.300 1.00 86.25 86 GLU A C 1
ATOM 667 O O . GLU A 1 86 ? -0.841 -11.649 -3.033 1.00 86.25 86 GLU A O 1
ATOM 672 N N . PRO A 1 87 ? 0.485 -12.669 -4.545 1.00 88.31 87 PRO A N 1
ATOM 673 C CA . PRO A 1 87 ? -0.017 -11.888 -5.664 1.00 88.31 87 PRO A CA 1
ATOM 674 C C . PRO A 1 87 ? -1.542 -11.967 -5.774 1.00 88.31 87 PRO A C 1
ATOM 676 O O . PRO A 1 87 ? -2.133 -13.033 -5.601 1.00 88.31 87 PRO A O 1
ATOM 679 N N . GLN A 1 88 ? -2.166 -10.835 -6.108 1.00 87.69 88 GLN A N 1
ATOM 680 C CA . GLN A 1 88 ? -3.617 -10.720 -6.324 1.00 87.69 88 GLN A CA 1
ATOM 681 C C . GLN A 1 88 ? -4.483 -11.060 -5.097 1.00 87.69 88 GLN A C 1
ATOM 683 O O . GLN A 1 88 ? -5.660 -11.395 -5.232 1.00 87.69 88 GLN A O 1
ATOM 688 N N . ARG A 1 89 ? -3.921 -10.967 -3.889 1.00 88.94 89 ARG A N 1
ATOM 689 C CA . ARG A 1 89 ? -4.633 -11.182 -2.628 1.00 88.94 89 ARG A CA 1
ATOM 690 C C . ARG A 1 89 ? -4.426 -9.990 -1.700 1.00 88.94 89 ARG A C 1
ATOM 692 O O . ARG A 1 89 ? -3.334 -9.436 -1.630 1.00 88.94 89 ARG A O 1
ATOM 699 N N . ILE A 1 90 ? -5.475 -9.605 -0.975 1.00 89.94 90 ILE A N 1
ATOM 700 C CA . ILE A 1 90 ? -5.379 -8.611 0.099 1.00 89.94 90 ILE A CA 1
ATOM 701 C C . ILE A 1 90 ? -5.198 -9.380 1.395 1.00 89.94 90 ILE A C 1
ATOM 703 O O . ILE A 1 90 ? -6.017 -10.223 1.731 1.00 89.94 90 ILE A O 1
ATOM 707 N N . HIS A 1 91 ? -4.120 -9.112 2.119 1.00 89.25 91 HIS A N 1
ATOM 708 C CA . HIS A 1 91 ? -3.873 -9.750 3.405 1.00 89.25 91 HIS A CA 1
ATOM 709 C C . HIS A 1 91 ? -4.256 -8.809 4.536 1.00 89.25 91 HIS A C 1
ATOM 711 O O . HIS A 1 91 ? -3.822 -7.658 4.567 1.00 89.25 91 HIS A O 1
ATOM 717 N N . VAL A 1 92 ? -5.036 -9.316 5.488 1.00 89.12 92 VAL A N 1
ATOM 718 C CA . VAL A 1 92 ? -5.454 -8.566 6.675 1.00 89.12 92 VAL A CA 1
ATOM 719 C C . VAL A 1 92 ? -4.936 -9.223 7.950 1.00 89.12 92 VAL A C 1
ATOM 721 O O . VAL A 1 92 ? -4.839 -10.449 8.057 1.00 89.12 92 VAL A O 1
ATOM 724 N N . SER A 1 93 ? -4.550 -8.383 8.911 1.00 88.81 93 SER A N 1
ATOM 725 C CA . SER A 1 93 ? -4.097 -8.825 10.225 1.00 88.81 93 SER A CA 1
ATOM 726 C C . SER A 1 93 ? -5.295 -9.329 11.026 1.00 88.81 93 SER A C 1
ATOM 728 O O . SER A 1 93 ? -6.446 -8.984 10.747 1.00 88.81 93 SER A O 1
ATOM 730 N N . HIS A 1 94 ? -5.039 -10.106 12.075 1.00 86.06 94 HIS A N 1
ATOM 731 C CA . HIS A 1 94 ? -6.106 -10.598 12.947 1.00 86.06 94 HIS A CA 1
ATOM 732 C C . HIS A 1 94 ? -6.935 -9.477 13.592 1.00 86.06 94 HIS A C 1
ATOM 734 O O . HIS A 1 94 ? -8.153 -9.603 13.724 1.00 86.06 94 HIS A O 1
ATOM 740 N N . SER A 1 95 ? -6.293 -8.378 14.001 1.00 87.69 95 SER A N 1
ATOM 741 C CA . SER A 1 95 ? -6.980 -7.225 14.596 1.00 87.69 95 SER A CA 1
ATOM 742 C C . SER A 1 95 ? -7.896 -6.544 13.579 1.00 87.69 95 SER A C 1
ATOM 744 O O . SER A 1 95 ? -9.073 -6.335 13.875 1.00 87.69 95 SER A O 1
ATOM 746 N N . THR A 1 96 ? -7.407 -6.292 12.362 1.00 90.00 96 THR A N 1
ATOM 747 C CA . THR A 1 96 ? -8.210 -5.722 11.270 1.00 90.00 96 THR A CA 1
ATOM 748 C C . THR A 1 96 ? -9.352 -6.658 10.863 1.00 90.00 96 THR A C 1
ATOM 750 O O . THR A 1 96 ? -10.487 -6.210 10.715 1.00 90.00 96 THR A O 1
ATOM 753 N N . TYR A 1 97 ? -9.102 -7.968 10.765 1.00 89.50 97 TYR A N 1
ATOM 754 C CA . TYR A 1 97 ? -10.128 -8.972 10.465 1.00 89.50 97 TYR A CA 1
ATOM 755 C C . TYR A 1 97 ? -11.292 -8.934 11.461 1.00 89.50 97 TYR A C 1
ATOM 757 O O . TYR A 1 97 ? -12.451 -8.958 11.049 1.00 89.50 97 TYR A O 1
ATOM 765 N N . LYS A 1 98 ? -11.012 -8.852 12.770 1.00 89.88 98 LYS A N 1
ATOM 766 C CA . LYS A 1 98 ? -12.066 -8.781 13.797 1.00 89.88 98 LYS A CA 1
ATOM 767 C C . LYS A 1 98 ? -12.983 -7.575 13.597 1.00 89.88 98 LYS A C 1
ATOM 769 O O . LYS A 1 98 ? -14.197 -7.733 13.700 1.00 89.88 98 LYS A O 1
ATOM 774 N N . LEU A 1 99 ? -12.407 -6.412 13.291 1.00 90.31 99 LEU A N 1
ATOM 775 C CA . LEU A 1 99 ? -13.159 -5.179 13.047 1.00 90.31 99 LEU A CA 1
ATOM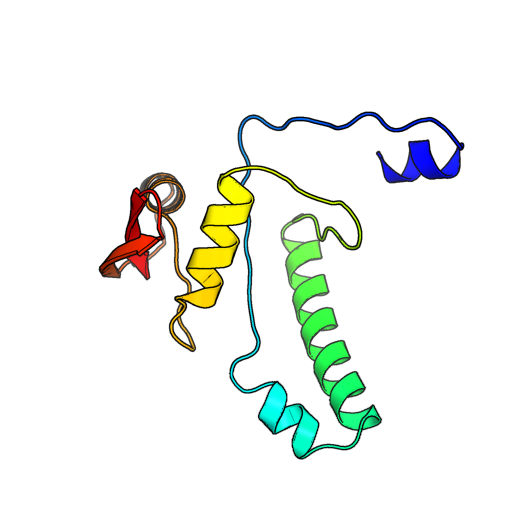 776 C C . LEU A 1 99 ? -14.016 -5.293 11.777 1.00 90.31 99 LEU A C 1
ATOM 778 O O . LEU A 1 99 ? -15.212 -5.012 11.807 1.00 90.31 99 LEU A O 1
ATOM 782 N N . LEU A 1 100 ? -13.440 -5.792 10.679 1.00 89.50 100 LEU A N 1
ATOM 783 C CA . LEU A 1 100 ? -14.165 -5.962 9.414 1.00 89.50 100 LEU A CA 1
ATOM 784 C C . LEU A 1 100 ? -15.266 -7.026 9.501 1.00 89.50 100 LEU A C 1
ATOM 786 O O . LEU A 1 100 ? -16.335 -6.867 8.913 1.00 89.50 100 LEU A O 1
ATOM 790 N N . LYS A 1 101 ? -15.046 -8.100 10.267 1.00 88.31 101 LYS A N 1
ATOM 791 C CA . LYS A 1 101 ? -16.059 -9.139 10.495 1.00 88.31 101 LYS A CA 1
ATOM 792 C C . LYS A 1 101 ? -17.280 -8.595 11.234 1.00 88.31 101 LYS A C 1
ATOM 794 O O . LYS A 1 101 ? -18.391 -9.019 10.937 1.00 88.31 101 LYS A O 1
ATOM 799 N N . GLN A 1 102 ? -17.077 -7.680 12.183 1.00 89.38 102 GLN A N 1
ATOM 800 C CA . GLN A 1 102 ? -18.173 -7.010 12.887 1.00 89.38 102 GLN A CA 1
ATOM 801 C C . GLN A 1 102 ? -18.954 -6.071 11.965 1.00 89.38 102 GLN A C 1
ATOM 803 O O . GLN A 1 102 ? -20.174 -6.011 12.066 1.00 89.38 102 GLN A O 1
ATOM 808 N N . HIS A 1 103 ? -18.264 -5.378 11.055 1.00 88.25 103 HIS A N 1
ATOM 809 C CA . HIS A 1 103 ? -18.904 -4.503 10.072 1.00 88.25 103 HIS A CA 1
ATOM 810 C C . HIS A 1 103 ? -19.719 -5.288 9.023 1.00 88.25 103 HIS A C 1
ATOM 812 O O . HIS A 1 103 ? -20.742 -4.808 8.540 1.00 88.25 103 HIS A O 1
ATOM 818 N N . GLY A 1 104 ? -19.293 -6.510 8.686 1.00 88.25 104 GLY A N 1
ATOM 819 C CA . GLY A 1 104 ? -19.950 -7.353 7.684 1.00 88.25 104 GLY A CA 1
ATOM 820 C C . GLY A 1 104 ? -19.667 -6.914 6.240 1.00 88.25 104 GLY A C 1
ATOM 821 O O . GLY A 1 104 ? -19.032 -5.891 5.997 1.00 88.25 104 GLY A O 1
ATOM 822 N N . GLY A 1 105 ? -20.113 -7.720 5.267 1.00 89.06 105 GLY A N 1
ATOM 823 C CA . GLY A 1 105 ? -19.953 -7.435 3.830 1.00 89.06 105 GLY A CA 1
ATOM 824 C C . GLY A 1 105 ? -18.647 -7.926 3.189 1.00 89.06 105 GLY A C 1
ATOM 825 O O . GLY A 1 105 ? -18.434 -7.698 2.003 1.00 89.06 105 GLY A O 1
ATOM 826 N N . TYR A 1 106 ? -17.797 -8.631 3.940 1.00 88.69 106 TYR A N 1
ATOM 827 C CA . TYR A 1 106 ? -16.519 -9.156 3.456 1.00 88.69 106 TYR A CA 1
ATOM 828 C C . TYR A 1 106 ? -16.468 -10.683 3.549 1.00 88.69 106 TYR A C 1
ATOM 830 O O . TYR A 1 106 ? -16.889 -11.277 4.547 1.00 88.69 106 TYR A O 1
ATOM 838 N N . HIS A 1 107 ? -15.910 -11.314 2.516 1.00 89.12 107 HIS A N 1
ATOM 839 C CA . HIS A 1 107 ? -15.612 -12.743 2.497 1.00 89.12 107 HIS A CA 1
ATOM 840 C C . HIS A 1 107 ? -14.135 -12.959 2.786 1.00 89.12 107 HIS A C 1
ATOM 842 O O . HIS A 1 107 ? -13.286 -12.299 2.202 1.00 89.12 107 HIS A O 1
ATOM 848 N N . PHE A 1 108 ? -13.855 -13.898 3.681 1.00 87.69 108 PHE A N 1
ATOM 849 C CA . PHE A 1 108 ? -12.532 -14.112 4.239 1.00 87.69 108 PHE A CA 1
ATOM 850 C C . PHE A 1 108 ? -12.144 -15.589 4.178 1.00 87.69 108 PHE A C 1
ATOM 852 O O . PHE A 1 108 ? -12.967 -16.462 4.470 1.00 87.69 108 PHE A O 1
ATOM 859 N N . LYS A 1 109 ? -10.875 -15.863 3.883 1.00 88.88 109 LYS A N 1
ATOM 860 C CA . LYS A 1 109 ? -10.244 -17.182 3.909 1.00 88.88 109 LYS A CA 1
ATOM 861 C C . LYS A 1 109 ? -9.017 -17.149 4.819 1.00 88.88 109 LYS A C 1
ATOM 863 O O . LYS A 1 109 ? -8.105 -16.354 4.621 1.00 88.88 109 LYS A O 1
ATOM 868 N N . GLU A 1 110 ? -8.971 -18.026 5.820 1.00 85.88 110 GLU A N 1
ATOM 869 C CA . GLU A 1 110 ? -7.799 -18.130 6.698 1.00 85.88 110 GLU A CA 1
ATOM 870 C C . GLU A 1 110 ? -6.593 -18.647 5.895 1.00 85.88 110 GLU A C 1
ATOM 872 O O . GLU A 1 110 ? -6.683 -19.666 5.205 1.00 85.88 110 GLU A O 1
ATOM 877 N N . ARG A 1 111 ? -5.469 -17.925 5.974 1.00 82.38 111 ARG A N 1
ATOM 878 C CA . ARG A 1 111 ? -4.196 -18.298 5.336 1.00 82.38 111 ARG A CA 1
ATOM 879 C C . ARG A 1 111 ? -3.354 -19.214 6.232 1.00 82.38 111 ARG A C 1
ATOM 881 O O . ARG A 1 111 ? -2.490 -19.936 5.748 1.00 82.38 111 ARG A O 1
ATOM 888 N N . GLY A 1 112 ? -3.630 -19.197 7.536 1.00 77.81 112 GLY A N 1
ATOM 889 C CA . GLY A 1 112 ? -2.882 -19.903 8.571 1.00 77.81 112 GLY A CA 1
ATOM 890 C C . GLY A 1 112 ? -2.002 -18.961 9.393 1.00 77.81 112 GLY A C 1
ATOM 891 O O . GLY A 1 112 ? -2.158 -17.737 9.361 1.00 77.81 112 GLY A O 1
ATOM 892 N N . ILE A 1 113 ? -1.089 -19.548 10.166 1.00 73.88 113 ILE A N 1
ATOM 893 C CA . ILE A 1 113 ? -0.126 -18.799 10.976 1.00 73.88 113 ILE A CA 1
ATOM 894 C C . ILE A 1 113 ? 1.080 -18.466 10.104 1.00 73.88 113 ILE A C 1
ATOM 896 O O . ILE A 1 113 ? 1.784 -19.365 9.644 1.00 73.88 113 ILE A O 1
ATOM 900 N N . VAL A 1 114 ? 1.336 -17.174 9.907 1.00 73.81 114 VAL A N 1
ATOM 901 C CA . VAL A 1 114 ? 2.546 -16.696 9.233 1.00 73.81 114 VAL A CA 1
ATOM 902 C C . VAL A 1 114 ? 3.525 -16.226 10.304 1.00 73.81 114 VAL A C 1
ATOM 904 O O . VAL A 1 114 ? 3.199 -15.366 11.124 1.00 73.81 114 VAL A O 1
ATOM 907 N N . ASN A 1 115 ? 4.728 -16.808 10.314 1.00 63.84 115 ASN A N 1
ATOM 908 C CA . ASN A 1 115 ? 5.782 -16.443 11.259 1.00 63.84 115 ASN A CA 1
ATOM 909 C C . ASN A 1 115 ? 6.399 -15.097 10.875 1.00 63.84 115 ASN A C 1
ATOM 911 O O . ASN A 1 115 ? 7.374 -15.012 10.127 1.00 63.84 115 ASN A O 1
ATOM 915 N N . ILE A 1 116 ? 5.835 -14.036 11.432 1.00 64.81 116 ILE A N 1
ATOM 916 C CA . ILE A 1 116 ? 6.313 -12.671 11.282 1.00 64.81 116 ILE A CA 1
ATOM 917 C C . ILE A 1 116 ? 7.231 -12.412 12.484 1.00 64.81 116 ILE A C 1
ATOM 919 O O . ILE A 1 116 ? 6.785 -11.946 13.522 1.00 64.81 116 ILE A O 1
ATOM 923 N N . LYS A 1 117 ? 8.513 -12.804 12.358 1.00 54.53 117 LYS A N 1
ATOM 924 C CA . LYS A 1 117 ? 9.558 -12.840 13.414 1.00 54.53 117 LYS A CA 1
ATOM 925 C C . LYS A 1 117 ? 9.270 -11.867 14.579 1.00 54.53 117 LYS A C 1
ATOM 927 O O . LYS A 1 117 ? 9.465 -10.666 14.402 1.00 54.53 117 LYS A O 1
ATOM 932 N N . ILE A 1 118 ? 8.843 -12.435 15.713 1.00 39.75 118 ILE A N 1
ATOM 933 C CA . ILE A 1 118 ? 8.421 -11.864 17.015 1.00 39.75 118 ILE A CA 1
ATOM 934 C C . ILE A 1 118 ? 6.950 -12.164 17.376 1.00 39.75 118 ILE A C 1
ATOM 936 O O . ILE A 1 118 ? 6.701 -12.325 18.557 1.00 39.75 118 ILE A O 1
ATOM 940 N N . ASP A 1 119 ? 6.032 -12.442 16.439 1.00 42.66 119 ASP A N 1
ATOM 941 C CA . ASP A 1 119 ? 4.708 -12.992 16.798 1.00 42.66 119 ASP A CA 1
ATOM 942 C C . ASP A 1 119 ? 4.076 -13.850 15.688 1.00 42.66 119 ASP A C 1
ATOM 944 O O . ASP A 1 119 ? 4.262 -13.629 14.488 1.00 42.66 119 ASP A O 1
ATOM 948 N N . ALA A 1 120 ? 3.302 -14.854 16.104 1.00 50.59 120 ALA A N 1
ATOM 949 C CA . ALA A 1 120 ? 2.468 -15.666 15.226 1.00 50.59 120 ALA A CA 1
ATOM 950 C C . ALA A 1 120 ? 1.212 -14.870 14.841 1.00 50.59 120 ALA A C 1
ATOM 952 O O . ALA A 1 120 ? 0.272 -14.755 15.629 1.00 50.59 120 ALA A O 1
ATOM 953 N N . ILE A 1 121 ? 1.174 -14.323 13.623 1.00 56.56 121 ILE A N 1
ATOM 954 C CA . ILE A 1 121 ? 0.027 -13.540 13.154 1.00 56.56 121 ILE A CA 1
ATOM 955 C C . ILE A 1 121 ? -0.884 -14.439 12.324 1.00 56.56 121 ILE A C 1
ATOM 957 O O . ILE A 1 121 ? -0.461 -15.053 11.340 1.00 56.56 121 ILE A O 1
ATOM 961 N N . LYS A 1 122 ? -2.161 -14.505 12.718 1.00 57.44 122 LYS A N 1
ATOM 962 C CA . LYS A 1 122 ? -3.206 -15.062 11.860 1.00 57.44 122 LYS A CA 1
ATOM 963 C C . LYS A 1 122 ? -3.453 -14.090 10.719 1.00 57.44 122 LYS A C 1
ATOM 965 O O . LYS A 1 122 ? -3.927 -12.976 10.950 1.00 57.44 122 LYS A O 1
ATOM 970 N N . VAL A 1 123 ? -3.110 -14.523 9.514 1.00 60.34 123 VAL A N 1
ATOM 971 C CA . VAL A 1 123 ? -3.371 -13.769 8.291 1.00 60.34 123 VAL A CA 1
ATOM 972 C C . VAL A 1 123 ? -4.628 -14.327 7.644 1.00 60.34 123 VAL A C 1
ATOM 974 O O . VAL A 1 123 ? -4.828 -15.543 7.566 1.00 60.34 123 VAL A O 1
ATOM 977 N N . VAL A 1 124 ? -5.480 -13.421 7.191 1.00 64.81 124 VAL A N 1
ATOM 978 C CA . VAL A 1 124 ? -6.705 -13.749 6.469 1.00 64.81 124 VAL A CA 1
ATOM 979 C C . VAL A 1 124 ? -6.647 -13.056 5.111 1.00 64.81 124 VAL A C 1
ATOM 981 O O . VAL A 1 124 ? -6.137 -11.938 5.018 1.00 64.81 124 VAL A O 1
ATOM 984 N N . THR A 1 125 ? -7.106 -13.745 4.071 1.00 64.25 125 THR A N 1
ATOM 985 C CA . THR A 1 125 ? -7.229 -13.236 2.701 1.00 64.25 125 THR A CA 1
ATOM 986 C C . THR A 1 125 ? -8.681 -12.977 2.346 1.00 64.25 125 THR A C 1
ATOM 988 O O . THR A 1 125 ? -9.524 -13.796 2.772 1.00 64.25 125 THR A O 1
#

Radius of gyration: 17.68 Å; chains: 1; bounding box: 34×49×41 Å

Sequence (125 aa):
TVAEALKRGERVQAESFDCVTIYFSDIVGFTKLAATNTPMQVVEILNDLYTCCDAIISYYNVYKMPRYCLFGDTVNTAARMESSGEPQRIHVSHSTYKLLKQHGGYHFKERGIVNIKIDAIKVVT

InterPro domains:
  IPR001054 Adenylyl cyclase class-3/4/guanylyl cyclase [PF00211] (63-117)
  IPR001054 Adenylyl cyclase class-3/4/guanylyl cyclase [PS50125] (21-65)
  IPR001054 Adenylyl cyclase class-3/4/guanylyl cyclase [PS50125] (66-82)
  IPR001054 Adenylyl cyclase class-3/4/guanylyl cyclase [SM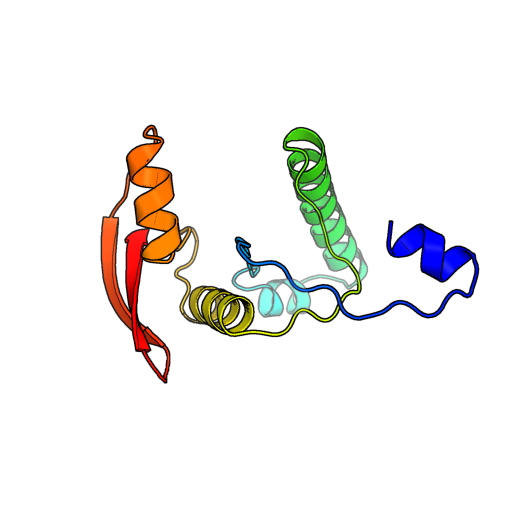00044] (2-110)
  IPR001054 Adenylyl cyclase class-3/4/guanylyl cyclase [cd07302] (20-117)
  IPR029787 Nucleotide cyclase [G3DSA:3.30.70.1230] (1-6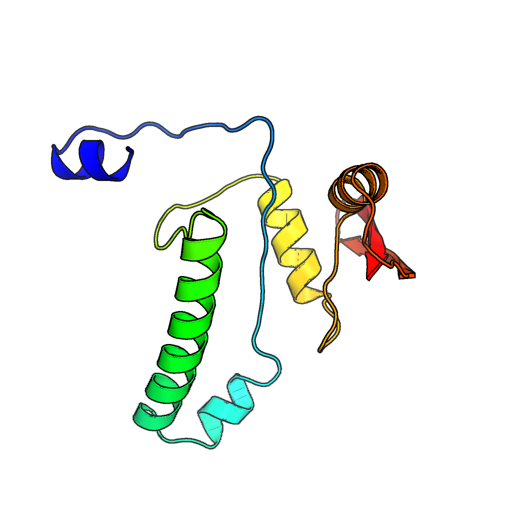4)
  IPR029787 Nucleotide cyclase [G3DSA:3.30.70.1230] (65-124)
  IPR029787 Nucleotide cyclase [SSF55073] (9-117)
  IPR050401 Cyclic nucleotide synthase [PTHR11920] (2-65)

pLDDT: mean 83.25, std 11.14, range [39.75, 97.06]

Secondary structure (DSSP, 8-state):
-HHHHHHTT--PPPP--SS--------TTHHHHHHHS-HHHHHHHHHHHHHHHHHHHHHTTPPP-SS----SHHHHHHHHHHHTPPTT---B-HHHHHHHHHH------EEEEEEETTEEEEEE-

Foldseek 3Di:
DVVVCVVVVHDDDDDDDPDDADADADDPCLVVVPVVDDPVVNVVVVVVVVVVVVVVCVVVVHDDDPDDDDDDPNVLVNVVCRVVDDPPDDKDWPVRVVVDVVVDPDDKDWPAFDCSPPDGTTIID

Organism: Operophtera brumata (NCBI:txid104452)